Protein AF-A0A9P4L6E8-F1 (afdb_monomer_lite)

pLDDT: mean 71.22, std 15.73, range [34.97, 95.75]

Organism: NCBI:txid1168544

InterPro domains:
  IPR032345 4-hydroxylaminobenzoate lyase [PF16155] (69-139)

Foldseek 3Di:
DDDPDPPPDPPPDDPCVVQVLLVLLVVLVVVVCVVPVPPAFADVVQVVCCVPPWPPHPSLVSNVPSCPDPSCPPPDQPWDWDADPAKDWDAKKAQQRWKWKRDPPPTIHIGHHGAIDTPIDDDDTGTIGIDRVVPDIGRPDDPPDDGDDGD

Radius of gyration: 17.9 Å; chains: 1; bounding box: 41×48×46 Å

Structure (mmCIF, N/CA/C/O backbone):
data_AF-A0A9P4L6E8-F1
#
_entry.id   AF-A0A9P4L6E8-F1
#
loop_
_atom_site.group_PDB
_atom_site.id
_atom_site.type_symbol
_atom_site.label_atom_id
_atom_site.label_alt_id
_atom_site.label_comp_id
_atom_site.label_asym_id
_atom_site.label_entity_id
_atom_site.label_seq_id
_atom_site.pdbx_PDB_ins_code
_atom_site.Cartn_x
_atom_site.Cartn_y
_atom_site.Cartn_z
_atom_site.occupancy
_atom_site.B_iso_or_equiv
_atom_site.auth_seq_id
_atom_site.auth_comp_id
_atom_site.auth_asym_id
_atom_site.auth_atom_id
_atom_site.pdbx_PDB_model_num
ATOM 1 N N . MET A 1 1 ? 25.674 33.863 14.411 1.00 40.44 1 MET A N 1
ATOM 2 C CA . MET A 1 1 ? 24.898 32.723 14.941 1.00 40.44 1 MET A CA 1
ATOM 3 C C . MET A 1 1 ? 23.491 33.220 15.201 1.00 40.44 1 MET A C 1
ATOM 5 O O . MET A 1 1 ? 23.319 34.032 16.099 1.00 40.44 1 MET A O 1
ATOM 9 N N . GLN A 1 2 ? 22.526 32.846 14.364 1.00 40.34 2 GLN A N 1
ATOM 10 C CA . GLN A 1 2 ? 21.115 33.078 14.671 1.00 40.34 2 GLN A CA 1
ATOM 11 C C . GLN A 1 2 ? 20.683 31.957 15.623 1.00 40.34 2 GLN A C 1
ATOM 13 O O . GLN A 1 2 ? 20.955 30.792 15.345 1.00 40.34 2 GLN A O 1
ATOM 18 N N . GLN A 1 3 ? 20.129 32.316 16.782 1.00 42.81 3 GLN A N 1
ATOM 19 C CA . GLN A 1 3 ? 19.537 31.358 17.712 1.00 42.81 3 GLN A CA 1
ATOM 20 C C . GLN A 1 3 ? 18.224 30.866 17.106 1.00 42.81 3 GLN A C 1
ATOM 22 O O . GLN A 1 3 ? 17.315 31.663 16.879 1.00 42.81 3 GLN A O 1
ATOM 27 N N . GLU A 1 4 ? 18.136 29.566 16.840 1.00 47.44 4 GLU A N 1
ATOM 28 C CA . GLU A 1 4 ? 16.867 28.911 16.548 1.00 47.44 4 GLU A CA 1
ATOM 29 C C . GLU A 1 4 ? 15.987 28.995 17.798 1.00 47.44 4 GLU A C 1
ATOM 31 O O . GLU A 1 4 ? 16.307 28.456 18.858 1.00 47.44 4 GLU A O 1
ATOM 36 N N . THR A 1 5 ? 14.882 29.722 17.688 1.00 46.41 5 THR A N 1
ATOM 37 C CA . THR A 1 5 ? 13.811 29.696 18.679 1.00 46.41 5 THR A CA 1
ATOM 38 C C . THR A 1 5 ? 13.166 28.313 18.646 1.00 46.41 5 THR A C 1
ATOM 40 O O . THR A 1 5 ? 12.609 27.921 17.619 1.00 46.41 5 THR A O 1
ATOM 43 N N . SER A 1 6 ? 13.230 27.575 19.756 1.00 52.81 6 SER A N 1
ATOM 44 C CA . SER A 1 6 ? 12.499 26.322 19.928 1.00 52.81 6 SER A CA 1
ATOM 45 C C . SER A 1 6 ? 11.000 26.598 19.797 1.00 52.81 6 SER A C 1
ATOM 47 O O . SER A 1 6 ? 10.375 27.230 20.649 1.00 52.81 6 SER A O 1
ATOM 49 N N . ASN A 1 7 ? 10.417 26.158 18.685 1.00 52.62 7 ASN A N 1
ATOM 50 C CA . ASN A 1 7 ? 8.984 26.255 18.450 1.00 52.62 7 ASN A CA 1
ATOM 51 C C . ASN A 1 7 ? 8.296 25.250 19.386 1.00 52.62 7 ASN A C 1
ATOM 53 O O . ASN A 1 7 ? 8.174 24.070 19.071 1.00 52.62 7 ASN A O 1
ATOM 57 N N . ASN A 1 8 ? 7.909 25.706 20.577 1.00 59.56 8 ASN A N 1
ATOM 58 C CA . ASN A 1 8 ? 7.274 24.892 21.611 1.00 59.56 8 ASN A CA 1
ATOM 59 C C . ASN A 1 8 ? 5.770 24.745 21.318 1.00 59.56 8 ASN A C 1
ATOM 61 O O . ASN A 1 8 ? 4.919 25.134 22.119 1.00 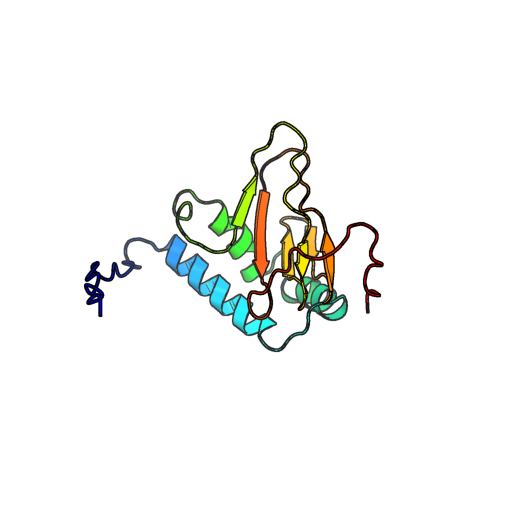59.56 8 ASN A O 1
ATOM 65 N N . ALA A 1 9 ? 5.439 24.263 20.116 1.00 55.62 9 ALA A N 1
ATOM 66 C CA . ALA A 1 9 ? 4.069 23.900 19.790 1.00 55.62 9 ALA A CA 1
ATOM 67 C C . ALA A 1 9 ? 3.648 22.753 20.725 1.00 55.62 9 ALA A C 1
ATOM 69 O O . ALA A 1 9 ? 4.424 21.810 20.901 1.00 55.62 9 ALA A O 1
ATOM 70 N N . PRO A 1 10 ? 2.463 22.820 21.355 1.00 51.78 10 PRO A N 1
ATOM 71 C CA . PRO A 1 10 ? 2.001 21.733 22.201 1.00 51.78 10 PRO A CA 1
ATOM 72 C C . PRO A 1 10 ? 1.938 20.451 21.369 1.00 51.78 10 PRO A C 1
ATOM 74 O O . PRO A 1 10 ? 1.392 20.445 20.265 1.00 51.78 10 PRO A O 1
ATOM 77 N N . VAL A 1 11 ? 2.508 19.368 21.900 1.00 52.03 11 VAL A N 1
ATOM 78 C CA . VAL A 1 11 ? 2.299 18.026 21.354 1.00 52.03 11 VAL A CA 1
ATOM 79 C C . VAL A 1 11 ? 0.815 17.728 21.531 1.00 52.03 11 VAL A C 1
ATOM 81 O O . VAL A 1 11 ? 0.348 17.495 22.643 1.00 52.03 11 VAL A O 1
ATOM 84 N N . VAL A 1 12 ? 0.055 17.831 20.443 1.00 57.53 12 VAL A N 1
ATOM 85 C CA . VAL A 1 12 ? -1.356 17.456 20.434 1.00 57.53 12 VAL A CA 1
ATOM 86 C C . VAL A 1 12 ? -1.400 15.936 20.359 1.00 57.53 12 VAL A C 1
ATOM 88 O O . VAL A 1 12 ? -1.193 15.348 19.299 1.00 57.53 12 VAL A O 1
ATOM 91 N N . GLU A 1 13 ? -1.604 15.300 21.506 1.00 56.00 13 GLU A N 1
ATOM 92 C CA . GLU A 1 13 ? -1.840 13.864 21.585 1.00 56.00 13 GLU A CA 1
ATOM 93 C C . GLU A 1 13 ? -3.275 13.570 21.118 1.00 56.00 13 GLU A C 1
ATOM 95 O O . GLU A 1 13 ? -4.215 14.285 21.470 1.00 56.00 13 GLU A O 1
ATOM 100 N N . VAL A 1 14 ? -3.453 12.555 20.270 1.00 58.19 14 VAL A N 1
ATOM 101 C CA . VAL A 1 14 ? -4.780 12.178 19.763 1.00 58.19 14 VAL A CA 1
ATOM 102 C C . VAL A 1 14 ? -5.527 11.420 20.860 1.00 58.19 14 VAL A C 1
ATOM 104 O O . VAL A 1 14 ? -5.092 10.346 21.271 1.00 58.19 14 VAL A O 1
ATOM 107 N N . ASP A 1 15 ? -6.673 11.939 21.309 1.00 69.56 15 ASP A N 1
ATOM 108 C CA . ASP A 1 15 ? -7.547 11.219 22.241 1.00 69.56 15 ASP A CA 1
ATOM 109 C C . ASP A 1 15 ? -8.287 10.088 21.511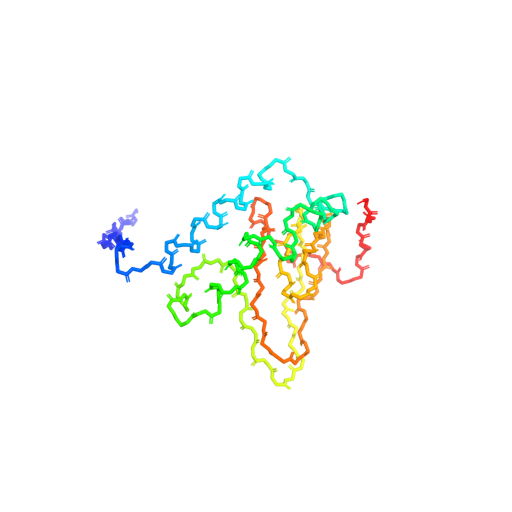 1.00 69.56 15 ASP A C 1
ATOM 111 O O . ASP A 1 15 ? -9.331 10.272 20.879 1.00 69.56 15 ASP A O 1
ATOM 115 N N . PHE A 1 16 ? -7.737 8.881 21.599 1.00 67.25 16 PHE A N 1
ATOM 116 C CA . PHE A 1 16 ? -8.306 7.709 20.945 1.00 67.25 16 PHE A CA 1
ATOM 117 C C . PHE A 1 16 ? -9.671 7.286 21.506 1.00 67.25 16 PHE A C 1
ATOM 119 O O . PHE A 1 16 ? -10.420 6.620 20.789 1.00 67.25 16 PHE A O 1
ATOM 126 N N . ALA A 1 17 ? -10.039 7.694 22.728 1.00 74.00 17 ALA A N 1
ATOM 127 C CA . ALA A 1 17 ? -11.373 7.428 23.267 1.00 74.00 17 ALA A CA 1
ATOM 128 C C . ALA A 1 17 ? -12.453 8.228 22.519 1.00 74.00 17 ALA A C 1
ATOM 130 O O . ALA A 1 17 ? -13.585 7.764 22.383 1.00 74.00 17 ALA A O 1
ATOM 131 N N . GLN A 1 18 ? -12.092 9.395 21.976 1.00 72.81 18 GLN A N 1
ATOM 132 C CA . GLN A 1 18 ? -12.979 10.239 21.171 1.00 72.81 18 GLN A CA 1
ATOM 133 C C . GLN A 1 18 ? -12.951 9.896 19.674 1.00 72.81 18 GLN A C 1
ATOM 135 O O . GLN A 1 18 ? -13.836 10.315 18.924 1.00 72.81 18 GLN A O 1
ATOM 140 N N . HIS A 1 19 ? -11.974 9.101 19.223 1.00 75.50 19 HIS A N 1
ATOM 141 C CA . HIS A 1 19 ? -11.752 8.803 17.804 1.00 75.50 19 HIS A CA 1
ATOM 142 C C . HIS A 1 19 ? -11.616 7.295 17.507 1.00 75.50 19 HIS A C 1
ATOM 144 O O . HIS A 1 19 ? -10.597 6.854 16.963 1.00 75.50 19 HIS A O 1
ATOM 150 N N . PRO A 1 20 ? -12.654 6.480 17.781 1.00 79.44 20 PRO A N 1
ATOM 151 C CA . PRO A 1 20 ? -12.592 5.024 17.621 1.00 79.44 20 PRO A CA 1
ATOM 152 C C . PRO A 1 20 ? -12.348 4.573 16.171 1.00 79.44 20 PRO A C 1
ATOM 154 O O . PRO A 1 20 ? -11.662 3.579 15.940 1.00 79.44 20 PRO A O 1
ATOM 157 N N . THR A 1 21 ? -12.848 5.315 15.176 1.00 78.56 21 THR A N 1
ATOM 158 C CA . THR A 1 21 ? -12.573 5.037 13.756 1.00 78.56 21 THR A CA 1
ATOM 159 C C . THR A 1 21 ? -11.097 5.243 13.416 1.00 78.56 21 THR A C 1
ATOM 161 O O . THR A 1 21 ? -10.510 4.413 12.724 1.00 78.56 21 THR A O 1
ATOM 164 N N . ALA A 1 22 ? -10.482 6.316 13.923 1.00 67.62 22 ALA A N 1
ATOM 165 C CA . ALA A 1 22 ? -9.067 6.601 13.698 1.00 67.62 22 ALA A CA 1
ATOM 166 C C . ALA A 1 22 ? -8.173 5.562 14.389 1.00 67.62 22 ALA A C 1
ATOM 168 O O . ALA A 1 22 ? -7.216 5.083 13.786 1.00 67.62 22 ALA A O 1
ATOM 169 N N . LEU A 1 23 ? -8.535 5.145 15.608 1.00 79.69 23 LEU A N 1
ATOM 170 C CA . LEU A 1 23 ? -7.854 4.061 16.315 1.00 79.69 23 LEU A CA 1
ATOM 171 C C . LEU A 1 23 ? -7.922 2.747 15.524 1.00 79.69 23 LEU A C 1
ATOM 173 O O . LEU A 1 23 ? -6.903 2.090 15.326 1.00 79.69 23 LEU A O 1
ATOM 177 N N . LYS A 1 24 ? -9.109 2.379 15.025 1.00 83.94 24 LYS A N 1
ATOM 178 C CA . LYS A 1 24 ? -9.273 1.162 14.222 1.00 83.94 24 LYS A CA 1
ATOM 179 C C . LYS A 1 24 ? -8.485 1.237 12.910 1.00 83.94 24 LYS A C 1
ATOM 181 O O . LYS A 1 24 ? -7.893 0.240 12.506 1.00 83.94 24 LYS A O 1
ATOM 186 N N . LEU A 1 25 ? -8.447 2.403 12.262 1.00 78.62 25 LEU A N 1
ATOM 187 C CA . LEU A 1 25 ? -7.652 2.616 11.052 1.00 78.62 25 LEU A CA 1
ATOM 188 C C . LEU A 1 25 ? -6.155 2.442 11.337 1.00 78.62 25 LEU A C 1
ATOM 190 O O . LEU A 1 25 ? -5.496 1.683 10.634 1.00 78.62 25 LEU A O 1
ATOM 194 N N . LEU A 1 26 ? -5.643 3.079 12.394 1.00 74.50 26 LEU A N 1
ATOM 195 C CA . LEU A 1 26 ? -4.251 2.944 12.824 1.00 74.50 26 LEU A CA 1
ATOM 196 C C . LEU A 1 26 ? -3.891 1.482 13.102 1.00 74.50 26 LEU A C 1
ATOM 198 O O . LEU A 1 26 ? -2.880 1.000 12.593 1.00 74.50 26 LEU A O 1
ATOM 202 N N . GLN A 1 27 ? -4.742 0.765 13.840 1.00 83.75 27 GLN A N 1
ATOM 203 C CA . GLN A 1 27 ? -4.532 -0.652 14.128 1.00 83.75 27 GLN A CA 1
ATOM 204 C C . GLN A 1 27 ? -4.450 -1.474 12.838 1.00 83.75 27 GLN A C 1
ATOM 206 O O . GLN A 1 27 ? -3.566 -2.307 12.693 1.00 83.75 27 GLN A O 1
ATOM 211 N N . ARG A 1 28 ? -5.312 -1.205 11.852 1.00 86.88 28 ARG A N 1
ATOM 212 C CA . ARG A 1 28 ? -5.271 -1.917 10.568 1.00 86.88 28 ARG A CA 1
ATOM 213 C C . ARG A 1 28 ? -4.058 -1.586 9.723 1.00 86.88 28 ARG A C 1
ATOM 215 O O . ARG A 1 28 ? -3.551 -2.470 9.039 1.00 86.88 28 ARG A O 1
ATOM 222 N N . CYS A 1 29 ? -3.565 -0.356 9.792 1.00 78.69 29 CYS A N 1
ATOM 223 C CA . CYS A 1 29 ? -2.282 -0.011 9.196 1.00 78.69 29 CYS A CA 1
ATOM 224 C C . CYS A 1 29 ? -1.139 -0.778 9.861 1.00 78.69 29 CYS A C 1
ATOM 226 O O . CYS A 1 29 ? -0.294 -1.305 9.150 1.00 78.69 29 CYS A O 1
ATOM 228 N N . GLN A 1 30 ? -1.126 -0.885 11.192 1.00 80.31 30 GLN A N 1
ATOM 229 C CA . GLN A 1 30 ? -0.118 -1.661 11.921 1.00 80.31 30 GLN A CA 1
ATOM 230 C C . GLN A 1 30 ? -0.186 -3.150 11.568 1.00 80.31 30 GLN A C 1
ATOM 232 O O . GLN A 1 30 ? 0.841 -3.735 11.233 1.00 80.31 30 GLN A O 1
ATOM 237 N N . ASP A 1 31 ? -1.387 -3.734 11.565 1.00 86.69 31 ASP A N 1
ATOM 238 C CA . ASP A 1 31 ? -1.606 -5.132 11.186 1.00 86.69 31 ASP A CA 1
ATOM 239 C C . ASP A 1 31 ? -1.094 -5.395 9.762 1.00 86.69 31 ASP A C 1
ATOM 241 O O . ASP A 1 31 ? -0.408 -6.383 9.516 1.00 86.69 31 ASP A O 1
ATOM 245 N N . PHE A 1 32 ? -1.394 -4.497 8.818 1.00 85.69 32 PHE A N 1
ATOM 246 C CA . PHE A 1 32 ? -0.926 -4.622 7.440 1.00 85.69 32 PHE A CA 1
ATOM 247 C C . PHE A 1 32 ? 0.592 -4.444 7.315 1.00 85.69 32 PHE A C 1
ATOM 249 O O . PHE A 1 32 ? 1.237 -5.221 6.616 1.00 85.69 32 PHE A O 1
ATOM 256 N N . LEU A 1 33 ? 1.180 -3.465 8.008 1.00 80.88 33 LEU A N 1
ATOM 257 C CA . LEU A 1 33 ? 2.629 -3.248 8.007 1.00 80.88 33 LEU A CA 1
ATOM 258 C C . LEU A 1 33 ? 3.379 -4.468 8.549 1.00 80.88 33 LEU A C 1
ATOM 260 O O . LEU A 1 33 ? 4.376 -4.859 7.956 1.00 80.88 33 LEU A O 1
ATOM 264 N N . ALA A 1 34 ? 2.861 -5.121 9.590 1.00 84.31 34 ALA A N 1
ATOM 265 C CA . ALA A 1 34 ? 3.422 -6.369 10.107 1.00 84.31 34 ALA A CA 1
ATOM 266 C C . ALA A 1 34 ? 3.349 -7.530 9.094 1.00 84.31 34 ALA A C 1
ATOM 268 O O . ALA A 1 34 ? 4.175 -8.439 9.131 1.00 84.31 34 ALA A O 1
ATOM 269 N N . VAL A 1 35 ? 2.384 -7.514 8.166 1.00 86.25 35 VAL A N 1
ATOM 270 C CA . VAL A 1 35 ? 2.318 -8.499 7.074 1.00 86.25 35 VAL A CA 1
ATOM 271 C C . VAL A 1 35 ? 3.403 -8.237 6.030 1.00 86.25 35 VAL A C 1
ATOM 273 O O . VAL A 1 35 ? 4.006 -9.186 5.532 1.00 86.25 35 VAL A O 1
ATOM 276 N N . VAL A 1 36 ? 3.639 -6.973 5.667 1.00 81.38 36 VAL A N 1
ATOM 277 C CA . VAL A 1 36 ? 4.492 -6.620 4.518 1.00 81.38 36 VAL A CA 1
ATOM 278 C C . VAL A 1 36 ? 5.919 -6.207 4.880 1.00 81.38 36 VAL A C 1
ATOM 280 O O . VAL A 1 36 ? 6.738 -6.084 3.976 1.00 81.38 36 VAL A O 1
ATOM 283 N N . GLU A 1 37 ? 6.248 -6.032 6.165 1.00 77.19 37 GLU A N 1
ATOM 284 C CA . GLU A 1 37 ? 7.544 -5.501 6.633 1.00 77.19 37 GLU A CA 1
ATOM 285 C C . GLU A 1 37 ? 8.773 -6.242 6.088 1.00 77.19 37 GLU A C 1
ATOM 287 O O . GLU A 1 37 ? 9.809 -5.622 5.857 1.00 77.19 37 GLU A O 1
ATOM 292 N N . ASN A 1 38 ? 8.650 -7.548 5.843 1.00 78.94 38 ASN A N 1
ATOM 293 C CA . ASN A 1 38 ? 9.737 -8.409 5.373 1.00 78.94 38 ASN A CA 1
ATOM 294 C C . ASN A 1 38 ? 9.506 -8.933 3.948 1.00 78.94 38 ASN A C 1
ATOM 296 O O . ASN A 1 38 ? 10.152 -9.892 3.523 1.00 78.94 38 ASN A O 1
ATOM 300 N N . LEU A 1 39 ? 8.568 -8.336 3.210 1.00 78.81 39 LEU A N 1
ATOM 301 C CA . LEU A 1 39 ? 8.218 -8.757 1.860 1.00 78.81 39 LEU A CA 1
ATOM 302 C C . LEU A 1 39 ? 8.738 -7.757 0.824 1.00 78.81 39 LEU A C 1
ATOM 304 O O . LEU A 1 39 ? 8.785 -6.552 1.049 1.00 78.81 39 LEU A O 1
ATOM 308 N N . THR A 1 40 ? 9.143 -8.271 -0.337 1.00 78.75 40 THR A N 1
ATOM 309 C CA . THR A 1 40 ? 9.643 -7.449 -1.448 1.00 78.75 40 THR A CA 1
ATOM 310 C C . THR A 1 40 ? 8.525 -7.194 -2.461 1.00 78.75 40 THR A C 1
ATOM 312 O O . THR A 1 40 ? 7.878 -8.162 -2.869 1.00 78.75 40 THR A O 1
ATOM 315 N N . PRO A 1 41 ? 8.296 -5.940 -2.898 1.00 78.25 41 PRO A N 1
ATOM 316 C CA . PRO A 1 41 ? 7.333 -5.637 -3.955 1.00 78.25 41 PRO A CA 1
ATOM 317 C C . PRO A 1 41 ? 7.576 -6.408 -5.253 1.00 78.25 41 PRO A C 1
ATOM 319 O O . PRO A 1 41 ? 8.719 -6.596 -5.672 1.00 78.25 41 PRO A O 1
ATOM 322 N N . GLY A 1 42 ? 6.489 -6.831 -5.900 1.00 76.81 42 GLY A N 1
ATOM 323 C CA . GLY A 1 42 ? 6.512 -7.586 -7.154 1.00 76.81 42 GLY A CA 1
ATOM 324 C C . GLY A 1 42 ? 5.381 -8.605 -7.284 1.00 76.81 42 GLY A C 1
ATOM 325 O O . GLY A 1 42 ? 4.496 -8.683 -6.425 1.00 76.81 42 GLY A O 1
ATOM 326 N N . LYS A 1 43 ? 5.396 -9.422 -8.351 1.00 80.50 43 LYS A N 1
ATOM 327 C CA . LYS A 1 43 ? 4.273 -10.327 -8.662 1.00 80.50 43 LYS A CA 1
ATOM 328 C C . LYS A 1 43 ? 4.049 -11.410 -7.621 1.00 80.50 43 LYS A C 1
ATOM 330 O O . LYS A 1 43 ? 2.905 -11.777 -7.359 1.00 80.50 43 LYS A O 1
ATOM 335 N N .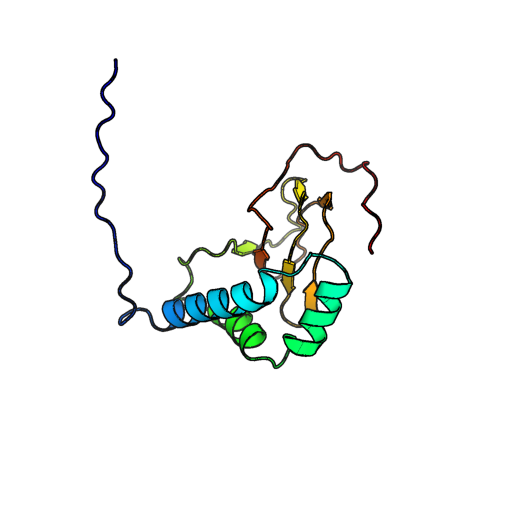 HIS A 1 44 ? 5.113 -11.866 -6.971 1.00 85.38 44 HIS A N 1
ATOM 336 C CA . HIS A 1 44 ? 4.988 -12.802 -5.860 1.00 85.38 44 HIS A CA 1
ATOM 337 C C . HIS A 1 44 ? 4.235 -12.185 -4.671 1.00 85.38 44 HIS A C 1
ATOM 339 O O . HIS A 1 44 ? 3.333 -12.819 -4.123 1.00 85.38 44 HIS A O 1
ATOM 345 N N . LEU A 1 45 ? 4.556 -10.938 -4.302 1.00 84.50 45 LEU A N 1
ATOM 346 C CA . LEU A 1 45 ? 3.857 -10.230 -3.228 1.00 84.50 45 LEU A CA 1
ATOM 347 C C . LEU A 1 45 ? 2.399 -9.952 -3.601 1.00 84.50 45 LEU A C 1
ATOM 349 O O . LEU A 1 45 ? 1.507 -10.177 -2.789 1.00 84.50 45 LEU A O 1
ATOM 353 N N . GLU A 1 46 ? 2.143 -9.523 -4.837 1.00 85.44 46 GLU A N 1
ATOM 354 C CA . GLU A 1 46 ? 0.787 -9.319 -5.358 1.00 85.44 46 GLU A CA 1
ATOM 355 C C . GLU A 1 46 ? -0.061 -10.595 -5.233 1.00 85.44 46 GLU A C 1
ATOM 357 O O . GLU A 1 46 ? -1.172 -10.554 -4.698 1.00 85.44 46 GLU A O 1
ATOM 362 N N . ALA A 1 47 ? 0.468 -11.744 -5.663 1.00 88.69 47 ALA A N 1
ATOM 363 C CA . ALA A 1 47 ? -0.220 -13.027 -5.553 1.00 88.69 47 ALA A CA 1
ATOM 364 C C . ALA A 1 47 ? -0.439 -13.443 -4.088 1.00 88.69 47 ALA A C 1
ATOM 366 O O . ALA A 1 47 ? -1.536 -13.876 -3.723 1.00 88.69 47 ALA A O 1
ATOM 367 N N . TYR A 1 48 ? 0.576 -13.274 -3.236 1.00 90.94 48 TYR A N 1
ATOM 368 C CA . TYR A 1 48 ? 0.497 -13.575 -1.807 1.00 90.94 48 TYR A CA 1
ATOM 369 C C . TYR A 1 48 ? -0.584 -12.745 -1.102 1.00 90.94 48 TYR A C 1
ATOM 371 O O . TYR A 1 48 ? -1.415 -13.304 -0.381 1.00 90.94 48 TYR A O 1
ATOM 379 N N . LEU A 1 49 ? -0.615 -11.431 -1.340 1.00 90.38 49 LEU A N 1
ATOM 380 C CA . LEU A 1 49 ? -1.595 -10.529 -0.737 1.00 90.38 49 LEU A CA 1
ATOM 381 C C . LEU A 1 49 ? -3.006 -10.821 -1.232 1.00 90.38 49 LEU A C 1
ATOM 383 O O . LEU A 1 49 ? -3.914 -10.899 -0.417 1.00 90.38 49 LEU A O 1
ATOM 387 N N . ASN A 1 50 ? -3.208 -11.042 -2.532 1.00 92.12 50 ASN A N 1
ATOM 388 C CA . ASN A 1 50 ? -4.542 -11.361 -3.045 1.00 92.12 50 ASN A CA 1
ATOM 389 C C . ASN A 1 50 ? -5.054 -12.725 -2.551 1.00 92.12 50 ASN A C 1
ATOM 391 O O . ASN A 1 50 ? -6.254 -12.878 -2.345 1.00 92.12 50 ASN A O 1
ATOM 395 N N . THR A 1 51 ? -4.162 -13.688 -2.301 1.00 95.75 51 THR A N 1
ATOM 396 C CA . THR A 1 51 ? -4.537 -15.011 -1.772 1.00 95.75 51 THR A CA 1
ATOM 397 C C . THR A 1 51 ? -4.910 -14.962 -0.290 1.00 95.75 51 THR A C 1
ATOM 399 O O . THR A 1 51 ? -5.893 -15.573 0.115 1.00 95.75 51 THR A O 1
ATOM 402 N N . ASN A 1 52 ? -4.127 -14.254 0.528 1.00 95.12 52 ASN A N 1
ATOM 403 C CA . ASN A 1 52 ? -4.227 -14.348 1.991 1.00 95.12 52 ASN A CA 1
ATOM 404 C C . ASN A 1 52 ? -4.900 -13.128 2.640 1.00 95.12 52 ASN A C 1
ATOM 406 O O . ASN A 1 52 ? -5.459 -13.232 3.727 1.00 95.12 52 ASN A O 1
ATOM 410 N N . TYR A 1 53 ? -4.857 -11.977 1.970 1.00 93.44 53 TYR A N 1
ATOM 411 C CA . TYR A 1 53 ? -5.275 -10.674 2.491 1.00 93.44 53 TYR A CA 1
ATOM 412 C C . TYR A 1 53 ? -6.096 -9.873 1.463 1.00 93.44 53 TYR A C 1
ATOM 414 O O . TYR A 1 53 ? -6.131 -8.644 1.526 1.00 93.44 53 TYR A O 1
ATOM 422 N N . GLY A 1 54 ? -6.720 -10.549 0.492 1.00 89.06 54 GLY A N 1
ATOM 423 C CA . GLY A 1 54 ? -7.536 -9.944 -0.564 1.00 89.06 54 GLY A CA 1
ATOM 424 C C . GLY A 1 54 ? -8.975 -9.620 -0.128 1.00 89.06 54 GLY A C 1
ATOM 425 O O . GLY A 1 54 ? -9.272 -9.610 1.071 1.00 89.06 54 GLY A O 1
ATOM 426 N N . PRO A 1 55 ? -9.887 -9.365 -1.088 1.00 91.75 55 PRO A N 1
ATOM 427 C CA . PRO A 1 55 ? -11.308 -9.140 -0.816 1.00 91.75 55 PRO A CA 1
ATOM 428 C C . PRO A 1 55 ? -11.920 -10.194 0.115 1.00 91.75 55 PRO A C 1
ATOM 430 O O . PRO A 1 55 ? -11.683 -11.390 -0.041 1.00 91.75 55 PRO A O 1
ATOM 433 N N . GLY A 1 56 ? -12.705 -9.743 1.093 1.00 88.81 56 GLY A N 1
ATOM 434 C CA . GLY A 1 56 ? -13.263 -10.578 2.159 1.00 88.81 56 GLY A CA 1
ATOM 435 C C . GLY A 1 56 ? -12.364 -10.744 3.391 1.00 88.81 56 GLY A C 1
ATOM 436 O O . GLY A 1 56 ? -12.864 -11.134 4.446 1.00 88.81 56 GLY A O 1
ATOM 437 N N . HIS A 1 57 ? -11.070 -10.409 3.318 1.00 94.19 57 HIS A N 1
ATOM 438 C CA . HIS A 1 57 ? -10.203 -10.398 4.496 1.00 94.19 57 HIS A CA 1
ATOM 439 C C . HIS A 1 57 ? -10.423 -9.121 5.337 1.00 94.19 57 HIS A C 1
ATOM 441 O O . HIS A 1 57 ? -10.453 -8.023 4.772 1.00 94.19 57 HIS A O 1
ATOM 447 N N . PRO A 1 58 ? -10.483 -9.196 6.685 1.00 93.62 58 PRO A N 1
ATOM 448 C CA . PRO A 1 58 ? -10.754 -8.033 7.538 1.00 93.62 58 PRO A CA 1
ATOM 449 C C . PRO A 1 58 ? -9.820 -6.837 7.327 1.00 93.62 58 PRO A C 1
ATOM 451 O O . PRO A 1 58 ? -10.277 -5.702 7.362 1.00 93.62 58 PRO A O 1
ATOM 454 N N . ILE A 1 59 ? -8.526 -7.071 7.076 1.00 89.00 59 ILE A N 1
ATOM 455 C CA . ILE A 1 59 ? -7.567 -5.989 6.779 1.00 89.00 59 ILE A CA 1
ATOM 456 C C . ILE A 1 59 ? -7.955 -5.237 5.499 1.00 89.00 59 ILE A C 1
ATOM 458 O O . ILE A 1 59 ? -7.964 -4.009 5.500 1.00 89.00 59 ILE A O 1
ATOM 462 N N . TYR A 1 60 ? -8.315 -5.951 4.430 1.00 86.31 60 TYR A N 1
ATOM 463 C CA . TYR A 1 60 ? -8.700 -5.341 3.157 1.00 86.31 60 TYR A CA 1
ATOM 464 C C . TYR A 1 60 ? -10.006 -4.549 3.287 1.00 86.31 60 TYR A C 1
ATOM 466 O O . TYR A 1 60 ? -10.075 -3.379 2.904 1.00 86.31 60 TYR A O 1
ATOM 474 N N . GLU A 1 61 ? -11.022 -5.163 3.896 1.00 88.31 61 GLU A N 1
ATOM 475 C CA . GLU A 1 61 ? -12.337 -4.544 4.078 1.00 88.31 61 GLU A CA 1
ATOM 476 C C . GLU A 1 61 ? -12.280 -3.326 5.010 1.00 88.31 61 GLU A C 1
ATOM 478 O O . GLU A 1 61 ? -12.862 -2.276 4.715 1.00 88.31 61 GLU A O 1
ATOM 483 N N . ASP A 1 62 ? -11.554 -3.427 6.128 1.00 89.25 62 ASP A N 1
ATOM 484 C CA . ASP A 1 62 ? -11.435 -2.332 7.088 1.00 89.25 62 ASP A CA 1
ATOM 485 C C . ASP A 1 62 ? -10.607 -1.173 6.509 1.00 89.25 62 ASP A C 1
ATOM 487 O O . ASP A 1 62 ? -11.052 -0.031 6.591 1.00 89.25 62 ASP A O 1
ATOM 491 N N . LEU A 1 63 ? -9.455 -1.420 5.869 1.00 82.62 63 LEU A N 1
ATOM 492 C CA . LEU A 1 63 ? -8.669 -0.343 5.243 1.00 82.62 63 LEU A CA 1
ATOM 493 C C . LEU A 1 63 ? -9.465 0.373 4.142 1.00 82.62 63 LEU A C 1
ATOM 495 O O . LEU A 1 63 ? -9.465 1.605 4.071 1.00 82.62 63 LEU A O 1
ATOM 499 N N . GLY A 1 64 ? -10.190 -0.381 3.313 1.00 79.00 64 GLY A N 1
ATOM 500 C CA . GLY A 1 64 ? -11.049 0.195 2.286 1.00 79.00 64 GLY A CA 1
ATOM 501 C C . GLY A 1 64 ? -12.188 1.027 2.881 1.00 79.00 64 GLY A C 1
ATOM 502 O O . GLY A 1 64 ? -12.417 2.159 2.466 1.00 79.00 64 GLY A O 1
ATOM 503 N N . SER A 1 65 ? -12.925 0.486 3.850 1.00 83.25 65 SER A N 1
ATOM 504 C CA . SER A 1 65 ? -14.115 1.150 4.395 1.00 83.25 65 SER A CA 1
ATOM 505 C C . SER A 1 65 ? -13.795 2.326 5.318 1.00 83.25 65 SER A C 1
ATOM 507 O O . SER A 1 65 ? -14.453 3.364 5.217 1.00 83.25 65 SER A O 1
ATOM 509 N N . LEU A 1 66 ? -12.797 2.194 6.196 1.00 80.12 66 LEU A N 1
ATOM 510 C CA . LEU A 1 66 ? -12.469 3.203 7.204 1.00 80.12 66 LEU A CA 1
ATOM 511 C C . LEU A 1 66 ? -11.940 4.482 6.565 1.00 80.12 66 LEU A C 1
ATOM 513 O O . LEU A 1 66 ? -12.312 5.559 7.004 1.00 80.12 66 LEU A O 1
ATOM 517 N N . THR A 1 67 ? -11.159 4.384 5.490 1.00 69.75 67 THR A N 1
ATOM 518 C CA . THR A 1 67 ? -10.561 5.548 4.813 1.00 69.75 67 THR A CA 1
ATOM 519 C C . THR A 1 67 ? -11.567 6.431 4.067 1.00 69.75 67 THR A C 1
ATOM 521 O O . THR A 1 67 ? -11.240 7.552 3.683 1.00 69.75 67 THR A O 1
ATOM 524 N N . ARG A 1 68 ? -12.812 5.971 3.897 1.00 70.25 68 ARG A N 1
ATOM 525 C CA . ARG A 1 68 ? -13.902 6.737 3.269 1.00 70.25 68 ARG A CA 1
ATOM 526 C C . ARG A 1 68 ? -14.848 7.411 4.264 1.00 70.25 68 ARG A C 1
ATOM 528 O O . ARG A 1 68 ? -15.825 8.028 3.838 1.00 70.25 68 ARG A O 1
ATOM 535 N N . GLN A 1 69 ? -14.608 7.287 5.568 1.00 70.00 69 GLN A N 1
ATOM 536 C CA . GLN A 1 69 ? -15.495 7.857 6.581 1.00 70.00 69 GLN A CA 1
ATOM 537 C C . GLN A 1 69 ? -15.201 9.341 6.821 1.00 70.00 69 GLN A C 1
ATOM 539 O O . GLN A 1 69 ? -14.076 9.813 6.686 1.00 70.00 69 GLN A O 1
ATOM 544 N N . GLU A 1 70 ? -16.223 10.097 7.226 1.00 69.81 70 GLU A N 1
ATOM 545 C CA . GLU A 1 70 ? -16.056 11.509 7.587 1.00 69.81 70 GLU A CA 1
ATOM 546 C C . GLU A 1 70 ? -15.055 11.692 8.739 1.00 69.81 70 GLU A C 1
ATOM 548 O O . GLU A 1 70 ? -14.214 12.588 8.693 1.00 69.81 70 GLU A O 1
ATOM 553 N N . ALA A 1 71 ? -15.077 10.776 9.711 1.00 64.25 71 ALA A N 1
ATOM 554 C CA . ALA A 1 71 ? -14.205 10.777 10.883 1.00 64.25 71 ALA A CA 1
ATOM 555 C C . ALA A 1 71 ? -12.706 10.595 10.568 1.00 64.25 71 ALA A C 1
ATOM 557 O O . ALA A 1 71 ? -11.871 10.853 11.431 1.00 64.25 71 ALA A O 1
ATOM 558 N N . THR A 1 72 ? -12.343 10.161 9.358 1.00 54.16 72 THR A N 1
ATOM 559 C CA . THR A 1 72 ? -10.945 9.945 8.941 1.00 54.16 72 THR A CA 1
ATOM 560 C C . THR A 1 72 ? -10.454 10.978 7.930 1.00 54.16 72 THR A C 1
ATOM 562 O O . THR A 1 72 ? -9.338 10.848 7.436 1.00 54.16 72 THR A O 1
ATOM 565 N N . ARG A 1 73 ? -11.236 12.031 7.639 1.00 51.66 73 ARG A N 1
ATOM 566 C CA . ARG A 1 73 ? -10.899 13.080 6.650 1.00 51.66 73 ARG A CA 1
ATOM 567 C C . ARG A 1 73 ? -9.604 13.860 6.939 1.00 51.66 73 ARG A C 1
ATOM 569 O O . ARG A 1 73 ? -9.134 14.560 6.049 1.00 51.66 73 ARG A O 1
ATOM 576 N N . PHE A 1 74 ? -9.031 13.736 8.140 1.00 38.00 74 PHE A N 1
ATOM 577 C CA . PHE A 1 74 ? -7.806 14.429 8.570 1.00 38.00 74 PHE A CA 1
ATOM 578 C C . PHE A 1 74 ? -6.703 13.488 9.090 1.00 38.00 74 PHE A C 1
ATOM 580 O O . PHE A 1 74 ? -5.719 13.955 9.660 1.00 38.00 74 PHE A O 1
ATOM 587 N N . PHE A 1 75 ? -6.848 12.169 8.914 1.00 35.97 75 PHE A N 1
ATOM 588 C CA . PHE A 1 75 ? -5.793 11.204 9.244 1.00 35.97 75 PHE A CA 1
ATOM 589 C C . PHE A 1 75 ? -4.887 11.001 8.021 1.00 35.97 75 PHE A C 1
ATOM 591 O O . PHE A 1 75 ? -5.388 10.821 6.913 1.00 35.97 75 PHE A O 1
ATOM 598 N N . SER A 1 76 ? -3.563 11.027 8.203 1.00 36.22 76 SER A N 1
ATOM 599 C CA . SER A 1 76 ? -2.609 10.883 7.095 1.00 36.22 76 SER A CA 1
ATOM 600 C C . SER A 1 76 ? -2.051 9.465 7.024 1.00 36.22 76 SER A C 1
ATOM 602 O O . SER A 1 76 ? -1.104 9.099 7.715 1.00 36.22 76 SER A O 1
ATOM 604 N N . ILE A 1 77 ? -2.658 8.681 6.143 1.00 49.22 77 ILE A N 1
ATOM 605 C CA . ILE A 1 77 ? -1.942 7.775 5.244 1.00 49.22 77 ILE A CA 1
ATOM 606 C C . ILE A 1 77 ? -1.848 8.561 3.932 1.00 49.22 77 ILE A C 1
ATOM 608 O O . ILE A 1 77 ? -2.763 9.343 3.665 1.00 49.22 77 ILE A O 1
ATOM 612 N N . THR A 1 78 ? -0.798 8.419 3.114 1.00 43.19 78 THR A N 1
ATOM 613 C CA . THR A 1 78 ? -0.776 9.094 1.804 1.00 43.19 78 THR A CA 1
ATOM 614 C C . THR A 1 78 ? -1.895 8.521 0.942 1.00 43.19 78 THR A C 1
ATOM 616 O O . THR A 1 78 ? -1.748 7.488 0.301 1.00 43.19 78 THR A O 1
ATOM 619 N N . ALA A 1 79 ? -3.030 9.205 1.020 1.00 40.69 79 ALA A N 1
ATOM 620 C CA . ALA A 1 79 ? -4.293 8.931 0.389 1.00 40.69 79 ALA A CA 1
ATOM 621 C C . ALA A 1 79 ? -4.551 10.085 -0.566 1.00 40.69 79 ALA A C 1
ATOM 623 O O . ALA A 1 79 ? -4.909 11.186 -0.149 1.00 40.69 79 ALA A O 1
ATOM 624 N N . VAL A 1 80 ? -4.319 9.865 -1.856 1.00 44.09 80 VAL A N 1
ATOM 625 C CA . VAL A 1 80 ? -4.646 10.882 -2.857 1.00 44.09 80 VAL A CA 1
ATOM 626 C C . VAL A 1 80 ? -6.151 10.783 -3.113 1.00 44.09 80 VAL A C 1
ATOM 628 O O . VAL A 1 80 ? -6.603 9.844 -3.766 1.00 44.09 80 VAL A O 1
ATOM 631 N N . TYR A 1 81 ? -6.930 11.720 -2.558 1.00 34.97 81 TYR A N 1
ATOM 632 C CA . TYR A 1 81 ? -8.331 11.910 -2.938 1.00 34.97 81 TYR A CA 1
ATOM 633 C C . TYR A 1 81 ? -8.378 12.728 -4.226 1.00 34.97 81 TYR A C 1
ATOM 635 O O . TYR A 1 81 ? -8.141 13.937 -4.215 1.00 34.97 81 TYR A O 1
ATOM 643 N N . VAL A 1 82 ? -8.666 12.055 -5.337 1.00 47.66 82 VAL A N 1
ATOM 644 C CA . VAL A 1 82 ? -8.908 12.704 -6.629 1.00 47.66 82 VAL A CA 1
ATOM 645 C C . VAL A 1 82 ? -10.410 12.692 -6.887 1.00 47.66 82 VAL A C 1
ATOM 647 O O . VAL A 1 82 ? -11.022 11.628 -6.964 1.00 47.66 82 VAL A O 1
ATOM 650 N N . ASP A 1 83 ? -10.996 13.884 -6.998 1.00 42.66 83 ASP A N 1
ATOM 651 C CA . ASP A 1 83 ? -12.369 14.118 -7.461 1.00 42.66 83 ASP A CA 1
ATOM 652 C C . ASP A 1 83 ? -12.283 15.021 -8.689 1.00 42.66 83 ASP A C 1
ATOM 654 O O . ASP A 1 83 ? -12.505 16.233 -8.627 1.00 42.66 83 ASP A O 1
ATOM 658 N N . SER A 1 84 ? -11.812 14.443 -9.796 1.00 46.84 84 SER 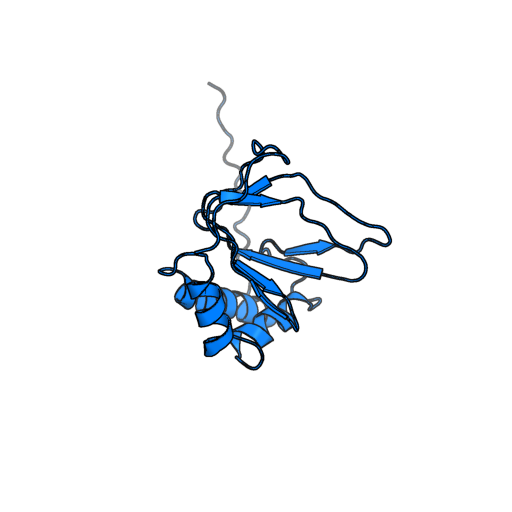A N 1
ATOM 659 C CA . SER A 1 84 ? -11.670 15.159 -11.059 1.00 46.84 84 SER A CA 1
ATOM 660 C C . SER A 1 84 ? -12.827 14.810 -11.994 1.00 46.84 84 SER A C 1
ATOM 662 O O . SER A 1 84 ? -13.217 13.651 -12.156 1.00 46.84 84 SER A O 1
ATOM 664 N N . ARG A 1 85 ? -13.408 15.843 -12.614 1.00 45.97 85 ARG A N 1
ATOM 665 C CA . ARG A 1 85 ? -14.443 15.690 -13.652 1.00 45.97 85 ARG A CA 1
ATOM 666 C C . ARG A 1 85 ? -13.856 15.446 -15.046 1.00 45.97 85 ARG A C 1
ATOM 668 O O . ARG A 1 85 ? -14.569 14.977 -15.924 1.00 45.97 85 ARG A O 1
ATOM 675 N N . GLU A 1 86 ? -12.567 15.726 -15.209 1.00 64.31 86 GLU A N 1
ATOM 676 C CA . GLU A 1 86 ? -11.752 15.501 -16.407 1.00 64.31 86 GLU A CA 1
ATOM 677 C C . GLU A 1 86 ? -10.517 14.666 -16.033 1.00 64.31 86 GLU A C 1
ATOM 679 O O . GLU A 1 86 ? -10.232 14.483 -14.849 1.00 64.31 86 GLU A O 1
ATOM 684 N N . GLU A 1 87 ? -9.791 14.129 -17.013 1.00 64.75 87 GLU A N 1
ATOM 685 C CA . GLU A 1 87 ? -8.584 13.330 -16.770 1.00 64.75 87 GLU A CA 1
ATOM 686 C C . GLU A 1 87 ? -7.523 14.145 -16.010 1.00 64.75 87 GLU A C 1
ATOM 688 O O . GLU A 1 87 ? -7.119 15.223 -16.444 1.00 64.75 87 GLU A O 1
ATOM 693 N N . PHE A 1 88 ? -7.077 13.629 -14.861 1.00 61.94 88 PHE A N 1
ATOM 694 C CA . PHE A 1 88 ? -6.015 14.237 -14.059 1.00 61.94 88 PHE A CA 1
ATOM 695 C C . PHE A 1 88 ? -4.764 13.362 -14.119 1.00 61.94 88 PHE A C 1
ATOM 697 O O . PHE A 1 88 ? -4.836 12.154 -13.884 1.00 61.94 88 PHE A O 1
ATOM 704 N N . SER A 1 89 ? -3.621 13.989 -14.403 1.00 73.25 89 SER A N 1
ATOM 705 C CA . SER A 1 89 ? -2.300 13.362 -14.397 1.00 73.25 89 SER A CA 1
ATOM 706 C C . SER A 1 89 ? -1.382 14.148 -13.467 1.00 73.25 89 SER A C 1
ATOM 708 O O . SER A 1 89 ? -1.138 15.333 -13.696 1.00 73.25 89 SER A O 1
ATOM 710 N N . GLY A 1 90 ? -0.861 13.500 -12.425 1.00 72.19 90 GLY A N 1
ATOM 711 C CA . GLY A 1 90 ? 0.169 14.099 -11.570 1.00 72.19 90 GLY A CA 1
ATOM 712 C C . GLY A 1 90 ? 1.552 14.109 -12.234 1.00 72.19 90 GLY A C 1
ATOM 713 O O . GLY A 1 90 ? 1.695 13.814 -13.421 1.00 72.19 90 GLY A O 1
ATOM 714 N N . GLN A 1 91 ? 2.592 14.446 -11.466 1.00 78.94 91 GLN A N 1
ATOM 715 C CA . GLN A 1 91 ? 3.971 14.453 -11.966 1.00 78.94 91 GLN A CA 1
ATOM 716 C C . GLN A 1 91 ? 4.479 13.029 -12.222 1.00 78.94 91 GLN A C 1
ATOM 718 O O . GLN A 1 91 ? 4.232 12.124 -11.421 1.00 78.94 91 GLN A O 1
ATOM 723 N N . HIS A 1 92 ? 5.222 12.851 -13.317 1.00 83.69 92 HIS A N 1
ATOM 724 C CA . HIS A 1 92 ? 5.936 11.607 -13.592 1.00 83.69 92 HIS A CA 1
ATOM 725 C C . HIS A 1 92 ? 6.934 11.325 -12.471 1.00 83.69 92 HIS A C 1
ATOM 727 O O . HIS A 1 92 ? 7.699 12.210 -12.077 1.00 83.69 92 HIS A O 1
ATOM 733 N N . HIS A 1 93 ? 6.924 10.104 -11.955 1.00 86.00 93 HIS A N 1
ATOM 734 C CA . HIS A 1 93 ? 7.846 9.703 -10.907 1.00 86.00 93 HIS A CA 1
ATOM 735 C C . HIS A 1 93 ? 8.125 8.206 -10.962 1.00 86.00 93 HIS A C 1
ATOM 737 O O . HIS A 1 93 ? 7.353 7.421 -11.508 1.00 86.00 93 HIS A O 1
ATOM 743 N N . SER A 1 94 ? 9.252 7.829 -10.373 1.00 84.25 94 SER A N 1
ATOM 744 C CA . SER A 1 94 ? 9.664 6.446 -10.166 1.00 84.25 94 SER A CA 1
ATOM 745 C C . SER A 1 94 ? 9.554 6.054 -8.700 1.00 84.25 94 SER A C 1
ATOM 747 O O . SER A 1 94 ? 9.676 6.900 -7.806 1.00 84.25 94 SER A O 1
ATOM 749 N N . HIS A 1 95 ? 9.377 4.752 -8.490 1.00 78.12 95 HIS A N 1
ATOM 750 C CA . HIS A 1 95 ? 9.333 4.076 -7.198 1.00 78.12 95 HIS A CA 1
ATOM 751 C C . HIS A 1 95 ? 10.609 3.246 -7.035 1.00 78.12 95 HIS A C 1
ATOM 753 O O . HIS A 1 95 ? 10.628 2.077 -7.427 1.00 78.12 95 HIS A O 1
ATOM 759 N N . PRO A 1 96 ? 11.711 3.800 -6.486 1.00 71.38 96 PRO A N 1
ATOM 760 C CA . PRO A 1 96 ? 13.013 3.128 -6.479 1.00 71.38 96 PRO A CA 1
ATOM 761 C C . PRO A 1 96 ? 13.010 1.783 -5.751 1.00 71.38 96 PRO A C 1
ATOM 763 O O . PRO A 1 96 ? 13.850 0.935 -6.033 1.00 71.38 96 PRO A O 1
ATOM 766 N N . TYR A 1 97 ? 12.062 1.589 -4.834 1.00 64.12 97 TYR A N 1
ATOM 767 C CA . TYR A 1 97 ? 11.907 0.361 -4.060 1.00 64.12 97 TYR A CA 1
ATOM 768 C C . TYR A 1 97 ? 10.571 -0.350 -4.300 1.00 64.12 97 TYR A C 1
ATOM 770 O O . TYR A 1 97 ? 10.265 -1.306 -3.599 1.00 64.12 97 TYR A O 1
ATOM 778 N N . GLY A 1 98 ? 9.807 0.077 -5.304 1.00 72.38 98 GLY A N 1
ATOM 779 C CA . GLY A 1 98 ? 8.503 -0.485 -5.640 1.00 72.38 98 GLY A CA 1
ATOM 780 C C . GLY A 1 98 ? 7.372 0.193 -4.878 1.00 72.38 98 GLY A C 1
ATOM 781 O O . GLY A 1 98 ? 7.585 1.146 -4.128 1.00 72.38 98 GLY A O 1
ATOM 782 N N . GLU A 1 99 ? 6.162 -0.293 -5.106 1.00 78.56 99 GLU A N 1
ATOM 783 C CA . GLU A 1 99 ? 4.930 0.294 -4.586 1.00 78.56 99 GLU A CA 1
ATOM 784 C C . GLU A 1 99 ? 3.967 -0.833 -4.190 1.00 78.56 99 GLU A C 1
ATOM 786 O O . GLU A 1 99 ? 3.997 -1.930 -4.757 1.00 78.56 99 GLU A O 1
ATOM 791 N N . ILE A 1 100 ? 3.118 -0.590 -3.193 1.00 72.06 100 ILE A N 1
ATOM 792 C CA . ILE A 1 100 ? 1.989 -1.464 -2.862 1.00 72.06 100 ILE A CA 1
ATOM 793 C C . ILE A 1 100 ? 0.737 -0.595 -2.799 1.00 72.06 100 ILE A C 1
ATOM 795 O O . ILE A 1 100 ? 0.684 0.340 -1.997 1.00 72.06 100 ILE A O 1
ATOM 799 N N . ASN A 1 101 ? -0.265 -0.945 -3.608 1.00 74.25 101 ASN A N 1
ATOM 800 C CA . ASN A 1 101 ? -1.537 -0.234 -3.707 1.00 74.25 101 ASN A CA 1
ATOM 801 C C . ASN A 1 101 ? -2.692 -1.135 -3.289 1.00 74.25 101 ASN A C 1
ATOM 803 O O . ASN A 1 101 ? -2.786 -2.282 -3.735 1.00 74.25 101 ASN A O 1
ATOM 807 N N . CYS A 1 102 ? -3.612 -0.589 -2.498 1.00 73.94 102 CYS A N 1
ATOM 808 C CA . CYS A 1 102 ? -4.916 -1.196 -2.253 1.00 73.94 102 CYS A CA 1
ATOM 809 C C . CYS A 1 102 ? -5.950 -0.578 -3.199 1.00 73.94 102 CYS A C 1
ATOM 811 O O . CYS A 1 102 ? -6.299 0.594 -3.049 1.00 73.94 102 CYS A O 1
ATOM 813 N N . VAL A 1 103 ? -6.456 -1.356 -4.160 1.00 72.25 103 VAL A N 1
ATOM 814 C CA . VAL A 1 103 ? -7.491 -0.918 -5.103 1.00 72.25 103 VAL A CA 1
ATOM 815 C C . VAL A 1 103 ? -8.803 -1.595 -4.739 1.00 72.25 103 VAL A C 1
ATOM 817 O O . VAL A 1 103 ? -8.969 -2.808 -4.881 1.00 72.25 103 VAL A O 1
ATOM 820 N N . GLN A 1 104 ? -9.767 -0.817 -4.252 1.00 65.00 104 GLN A N 1
ATOM 821 C CA . GLN A 1 104 ? -11.037 -1.381 -3.808 1.00 65.00 104 GLN A CA 1
ATOM 822 C C . GLN A 1 104 ? -11.775 -2.089 -4.957 1.00 65.00 104 GLN A C 1
ATOM 824 O O . GLN A 1 104 ? -11.961 -1.522 -6.030 1.00 65.00 104 GLN A O 1
ATOM 829 N N . GLY A 1 105 ? -12.218 -3.324 -4.715 1.00 67.06 105 GLY A N 1
ATOM 830 C CA . GLY A 1 105 ? -12.948 -4.145 -5.684 1.00 67.06 105 GLY A CA 1
ATOM 831 C C . GLY A 1 105 ? -12.054 -4.845 -6.711 1.00 67.06 105 GLY A C 1
ATOM 832 O O . GLY A 1 105 ? -12.503 -5.808 -7.323 1.00 67.06 105 GLY A O 1
ATOM 833 N N . ALA A 1 106 ? -10.798 -4.412 -6.862 1.00 75.25 106 ALA A N 1
ATOM 834 C CA . ALA A 1 106 ? -9.818 -5.018 -7.765 1.00 75.25 106 ALA A CA 1
ATOM 835 C C . ALA A 1 106 ? -8.675 -5.753 -7.036 1.00 75.25 106 ALA A C 1
ATOM 837 O O . ALA A 1 106 ? -7.953 -6.519 -7.666 1.00 75.25 106 ALA A O 1
ATOM 838 N N . GLY A 1 107 ? -8.526 -5.556 -5.723 1.00 76.12 107 GLY A N 1
ATOM 839 C CA . GLY A 1 107 ? -7.509 -6.214 -4.897 1.00 76.12 107 GLY A CA 1
ATOM 840 C C . GLY A 1 107 ? -6.245 -5.373 -4.697 1.00 76.12 107 GLY A C 1
ATOM 841 O O . GLY A 1 107 ? -6.297 -4.143 -4.689 1.00 76.12 107 GLY A O 1
ATOM 842 N N . TRP A 1 108 ? -5.111 -6.037 -4.480 1.00 81.62 108 TRP A N 1
ATOM 843 C CA . TRP A 1 108 ? -3.807 -5.386 -4.304 1.00 81.62 108 TRP A CA 1
ATOM 844 C C . TRP A 1 108 ? -3.020 -5.364 -5.615 1.00 81.62 108 TRP A C 1
ATOM 846 O O . TRP A 1 108 ? -3.032 -6.356 -6.342 1.00 81.62 108 TRP A O 1
ATOM 856 N N . THR A 1 109 ? -2.277 -4.285 -5.874 1.00 82.25 109 THR A N 1
ATOM 857 C CA . THR A 1 109 ? -1.237 -4.250 -6.921 1.00 82.25 109 THR A CA 1
ATOM 858 C C . THR A 1 109 ? 0.114 -3.972 -6.285 1.00 82.25 109 THR A C 1
ATOM 860 O O . THR A 1 109 ? 0.184 -3.129 -5.389 1.00 82.25 109 THR A O 1
ATOM 863 N N . SER A 1 110 ? 1.183 -4.609 -6.765 1.00 83.50 110 SER A N 1
ATOM 864 C CA . SER A 1 110 ? 2.530 -4.319 -6.264 1.00 83.50 110 SER A CA 1
ATOM 865 C C . SER A 1 110 ? 3.554 -4.161 -7.391 1.00 83.50 110 SER A C 1
ATOM 867 O O . SER A 1 110 ? 4.235 -5.127 -7.747 1.00 83.50 110 SER A O 1
ATOM 869 N N . PRO A 1 111 ? 3.655 -2.957 -7.987 1.00 82.50 111 PRO A N 1
ATOM 870 C CA . PRO A 1 111 ? 4.718 -2.635 -8.931 1.00 82.50 111 PRO A CA 1
ATOM 871 C C . PRO A 1 111 ? 6.113 -2.889 -8.339 1.00 82.50 111 PRO A C 1
ATOM 873 O O . PRO A 1 111 ? 6.392 -2.561 -7.181 1.00 82.50 111 PRO A O 1
ATOM 876 N N . VAL A 1 112 ? 6.986 -3.498 -9.145 1.00 81.69 112 VAL A N 1
ATOM 877 C CA . VAL A 1 112 ? 8.360 -3.851 -8.756 1.00 81.69 112 VAL A CA 1
ATOM 878 C C . VAL A 1 112 ? 9.239 -2.604 -8.558 1.00 81.69 112 VAL A C 1
ATOM 880 O O 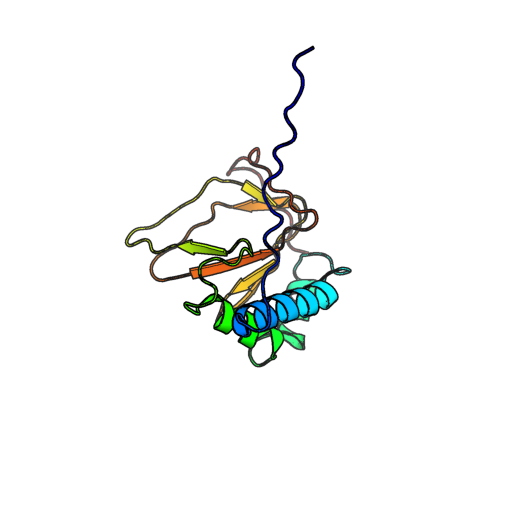. VAL A 1 112 ? 8.926 -1.530 -9.075 1.00 81.69 112 VAL A O 1
ATOM 883 N N . PRO A 1 113 ? 10.382 -2.718 -7.858 1.00 84.25 113 PRO A N 1
ATOM 884 C CA . PRO A 1 113 ? 11.367 -1.644 -7.786 1.00 84.25 113 PRO A CA 1
ATOM 885 C C . PRO A 1 113 ? 11.776 -1.083 -9.152 1.00 84.25 113 PRO A C 1
ATOM 887 O O . PRO A 1 113 ? 12.075 -1.827 -10.084 1.00 84.25 113 PRO A O 1
ATOM 890 N N . GLY A 1 114 ? 11.818 0.246 -9.248 1.00 80.38 114 GLY A N 1
ATOM 891 C CA . GLY A 1 114 ? 12.226 0.980 -10.444 1.00 80.38 114 GLY A CA 1
ATOM 892 C C . GLY A 1 114 ? 11.090 1.322 -11.407 1.00 80.38 114 GLY A C 1
ATOM 893 O O . GLY A 1 114 ? 11.327 2.082 -12.342 1.00 80.38 114 GLY A O 1
ATOM 894 N N . THR A 1 115 ? 9.864 0.827 -11.189 1.00 86.69 115 THR A N 1
ATOM 895 C CA . THR A 1 115 ? 8.724 1.216 -12.033 1.00 86.69 115 THR A CA 1
ATOM 896 C C . THR A 1 115 ? 8.472 2.714 -11.939 1.00 86.69 115 THR A C 1
ATOM 898 O O . THR A 1 115 ? 8.554 3.300 -10.853 1.00 86.69 115 THR A O 1
ATOM 901 N N . HIS A 1 116 ? 8.128 3.327 -13.066 1.00 88.06 116 HIS A N 1
ATOM 902 C CA . HIS A 1 116 ? 7.801 4.747 -13.146 1.00 88.06 116 HIS A CA 1
ATOM 903 C C . HIS A 1 116 ? 6.494 4.967 -13.886 1.00 88.06 116 HIS A C 1
ATOM 905 O O . HIS A 1 116 ? 6.162 4.242 -14.821 1.00 88.06 116 HIS A O 1
ATOM 911 N N . HIS A 1 117 ? 5.724 5.954 -13.449 1.00 84.00 117 HIS A N 1
ATOM 912 C CA . HIS A 1 117 ? 4.434 6.239 -14.052 1.00 84.00 117 HIS A CA 1
ATOM 913 C C . HIS A 1 117 ? 3.999 7.678 -13.842 1.00 84.00 117 HIS A C 1
ATOM 915 O O . HIS A 1 117 ? 4.457 8.386 -12.941 1.00 84.00 117 HIS A O 1
ATOM 921 N N . TYR A 1 118 ? 3.084 8.102 -14.708 1.00 84.38 118 TYR A N 1
ATOM 922 C CA . TYR A 1 118 ? 2.189 9.198 -14.392 1.00 84.38 118 TYR A CA 1
ATOM 923 C C . TYR A 1 118 ? 1.044 8.636 -13.542 1.00 84.38 118 TYR A C 1
ATOM 925 O O . TYR A 1 118 ? 0.374 7.705 -13.992 1.00 84.38 118 TYR A O 1
ATOM 933 N N . PRO A 1 119 ? 0.767 9.194 -12.353 1.00 75.00 119 PRO A N 1
ATOM 934 C CA . PRO A 1 119 ? -0.433 8.832 -11.618 1.00 75.00 119 PRO A CA 1
ATOM 935 C C . PRO A 1 119 ? -1.628 9.440 -12.358 1.00 75.00 119 PRO A C 1
ATOM 937 O O . PRO A 1 119 ? -1.812 10.661 -12.351 1.00 75.00 119 PRO A O 1
ATOM 940 N N . GLN A 1 120 ? -2.389 8.590 -13.049 1.00 71.44 120 GLN A N 1
ATOM 941 C CA . GLN A 1 120 ? -3.495 8.989 -13.920 1.00 71.44 120 GLN A CA 1
ATOM 942 C C . GLN A 1 120 ? -4.828 8.455 -13.409 1.00 71.44 120 GLN A C 1
ATOM 944 O O . GLN A 1 120 ? -4.951 7.287 -13.039 1.00 71.44 120 GLN A O 1
ATOM 949 N N . PHE A 1 121 ? -5.847 9.314 -13.431 1.00 65.50 121 PHE A N 1
ATOM 950 C CA . PHE A 1 121 ? -7.189 8.990 -12.955 1.00 65.50 121 PHE A CA 1
ATOM 951 C C . PHE A 1 121 ? -8.231 9.461 -13.970 1.00 65.50 121 PHE A C 1
ATOM 953 O O . PHE A 1 121 ? -8.155 10.581 -14.483 1.00 65.50 121 PHE A O 1
ATOM 960 N N . ARG A 1 122 ? -9.219 8.605 -14.256 1.00 59.47 122 ARG A N 1
ATOM 961 C CA . ARG A 1 122 ? -10.303 8.882 -15.210 1.00 59.47 122 ARG A CA 1
ATOM 962 C C . ARG A 1 122 ? -11.665 8.603 -14.577 1.00 59.47 122 ARG A C 1
ATOM 964 O O . ARG A 1 122 ? -12.138 7.473 -14.611 1.00 59.47 122 ARG A O 1
ATOM 971 N N . GLY A 1 123 ? -12.293 9.657 -14.053 1.00 42.84 123 GLY A N 1
ATOM 972 C CA . GLY A 1 123 ? -13.659 9.641 -13.524 1.00 42.84 123 GLY A CA 1
ATOM 973 C C . GLY A 1 123 ? -13.827 8.918 -12.178 1.00 42.84 123 GLY A C 1
ATOM 974 O O . GLY A 1 123 ? -13.221 7.884 -11.918 1.00 42.84 123 GLY A O 1
ATOM 975 N N . GLY A 1 124 ? -14.704 9.450 -11.322 1.00 54.12 124 GLY A N 1
ATOM 976 C CA . GLY A 1 124 ? -15.046 8.852 -10.025 1.00 54.12 124 GLY A CA 1
ATOM 977 C C . GLY A 1 124 ? -14.233 9.396 -8.845 1.00 54.12 124 GLY A C 1
ATOM 978 O O . GLY A 1 124 ? -13.573 10.424 -8.952 1.00 54.12 124 GLY A O 1
ATOM 979 N N . ARG A 1 125 ? -14.338 8.718 -7.694 1.00 46.16 125 ARG A N 1
ATOM 980 C CA . ARG A 1 125 ? -13.632 9.057 -6.448 1.00 46.16 125 ARG A CA 1
ATOM 981 C C . ARG A 1 125 ? -12.671 7.930 -6.101 1.00 46.16 125 ARG A C 1
ATOM 983 O O . ARG A 1 125 ? -13.110 6.787 -5.985 1.00 46.16 125 ARG A O 1
ATOM 990 N N . LEU A 1 126 ? -11.401 8.257 -5.890 1.00 48.62 126 LEU A N 1
ATOM 991 C CA . LEU A 1 126 ? -10.383 7.301 -5.460 1.00 48.62 126 LEU A CA 1
ATOM 992 C C . LEU A 1 126 ? -9.845 7.681 -4.082 1.00 48.62 126 LEU A C 1
ATOM 994 O O . LEU A 1 126 ? -9.598 8.850 -3.805 1.00 48.62 126 LEU A O 1
ATOM 998 N N . VAL A 1 127 ? -9.638 6.672 -3.242 1.00 51.06 127 VAL A N 1
ATOM 999 C CA . VAL A 1 127 ? -8.742 6.746 -2.089 1.00 51.06 127 VAL A CA 1
ATOM 1000 C C . VAL A 1 127 ? -7.635 5.742 -2.373 1.00 51.06 127 VAL A C 1
ATOM 1002 O O . VAL A 1 127 ? -7.908 4.545 -2.411 1.00 51.06 127 VAL A O 1
ATOM 1005 N N . SER A 1 128 ? -6.421 6.223 -2.636 1.00 52.28 128 SER A N 1
ATOM 1006 C CA . SER A 1 128 ? -5.283 5.355 -2.955 1.00 52.28 128 SER A CA 1
ATOM 1007 C C . SER A 1 128 ? -4.268 5.362 -1.833 1.00 52.28 128 SER A C 1
ATOM 1009 O O . SER A 1 128 ? -3.709 6.411 -1.546 1.00 52.28 128 SER A O 1
ATOM 1011 N N . LEU A 1 129 ? -4.044 4.207 -1.214 1.00 58.38 129 LEU A N 1
ATOM 1012 C CA . LEU A 1 129 ? -3.056 4.010 -0.157 1.00 58.38 129 LEU A CA 1
ATOM 1013 C C . LEU A 1 129 ? -1.776 3.483 -0.806 1.00 58.38 129 LEU A C 1
ATOM 1015 O O . LEU A 1 129 ? -1.776 2.346 -1.277 1.00 58.38 129 LEU A O 1
ATOM 1019 N N . PHE A 1 130 ? -0.719 4.294 -0.827 1.00 60.50 130 PHE A N 1
ATOM 1020 C CA . PHE A 1 130 ? 0.579 3.902 -1.380 1.00 60.50 130 PHE A CA 1
ATOM 1021 C C . PHE A 1 130 ? 1.565 3.638 -0.244 1.00 60.50 130 PHE A C 1
ATOM 1023 O O . PHE A 1 130 ? 1.882 4.544 0.533 1.00 60.50 130 PHE A O 1
ATOM 1030 N N . PHE A 1 131 ? 2.074 2.411 -0.153 1.00 60.66 131 PHE A N 1
ATOM 1031 C CA . PHE A 1 131 ? 3.215 2.108 0.707 1.00 60.66 131 PHE A CA 1
ATOM 1032 C C . PHE A 1 131 ? 4.485 2.135 -0.130 1.00 60.66 131 PHE A C 1
ATOM 1034 O O . PHE A 1 131 ? 4.674 1.314 -1.026 1.00 60.66 131 PHE A O 1
ATOM 1041 N N . LEU A 1 132 ? 5.351 3.093 0.185 1.00 60.47 132 LEU A N 1
ATOM 1042 C CA . LEU A 1 132 ? 6.661 3.239 -0.428 1.00 60.47 132 LEU A CA 1
ATOM 1043 C C . LEU A 1 132 ? 7.687 2.598 0.498 1.00 60.47 132 LEU A C 1
ATOM 1045 O O . LEU A 1 132 ? 7.900 3.118 1.602 1.00 60.47 132 LEU A O 1
ATOM 1049 N N . PRO A 1 133 ? 8.358 1.508 0.104 1.00 53.50 133 PRO A N 1
ATOM 1050 C CA . PRO A 1 133 ? 9.443 0.985 0.912 1.00 53.50 133 PRO A CA 1
ATOM 1051 C C . PRO A 1 133 ? 10.521 2.065 1.062 1.00 53.50 133 PRO A C 1
ATOM 1053 O O . PRO A 1 133 ? 10.904 2.736 0.102 1.00 53.50 133 PRO A O 1
ATOM 1056 N N . ALA A 1 134 ? 10.938 2.306 2.304 1.00 54.28 134 ALA A N 1
ATOM 1057 C CA . ALA A 1 134 ? 11.810 3.419 2.691 1.00 54.28 134 ALA A CA 1
ATOM 1058 C C . ALA A 1 134 ? 11.316 4.837 2.303 1.00 54.28 134 ALA A C 1
ATOM 1060 O O . ALA A 1 134 ? 12.104 5.784 2.332 1.00 54.28 134 ALA A O 1
ATOM 1061 N N . GLY A 1 135 ? 10.037 5.014 1.947 1.00 57.78 135 GLY A N 1
ATOM 1062 C CA . GLY A 1 135 ? 9.420 6.326 1.722 1.00 57.78 135 GLY A CA 1
ATOM 1063 C C . GLY A 1 135 ? 9.931 7.107 0.505 1.00 57.78 135 GLY A C 1
ATOM 1064 O O . GLY A 1 135 ? 9.704 8.314 0.436 1.00 57.78 135 GLY A O 1
ATOM 1065 N N . ARG A 1 136 ? 10.665 6.483 -0.431 1.00 59.84 136 ARG A N 1
ATOM 1066 C CA . ARG A 1 136 ? 11.332 7.219 -1.520 1.00 59.84 136 ARG A CA 1
ATOM 1067 C C . ARG A 1 136 ? 10.491 7.313 -2.787 1.00 59.84 136 ARG A C 1
ATOM 1069 O O . ARG A 1 136 ? 10.081 6.303 -3.343 1.00 59.84 136 ARG A O 1
ATOM 1076 N N . ILE A 1 137 ? 10.387 8.538 -3.294 1.00 65.00 137 ILE A N 1
ATOM 1077 C CA . ILE A 1 137 ? 9.930 8.872 -4.646 1.00 65.00 137 ILE A CA 1
ATOM 1078 C C . ILE A 1 137 ? 11.076 9.592 -5.354 1.00 65.00 137 ILE A C 1
ATOM 1080 O O . ILE A 1 137 ? 11.771 10.403 -4.738 1.00 65.00 137 ILE A O 1
ATOM 1084 N N . SER A 1 138 ? 11.273 9.314 -6.641 1.00 72.12 138 SER A N 1
ATOM 1085 C CA . SER A 1 138 ? 12.230 10.051 -7.467 1.00 72.12 138 SER A CA 1
ATOM 1086 C C . SER A 1 138 ? 11.564 10.637 -8.710 1.00 72.12 138 SER A C 1
ATOM 1088 O O . SER A 1 138 ? 10.895 9.927 -9.458 1.00 72.12 138 SER A O 1
ATOM 1090 N N . TYR A 1 139 ? 11.792 11.930 -8.942 1.00 81.31 139 TYR A N 1
ATOM 1091 C CA . TYR A 1 139 ? 11.189 12.723 -10.024 1.00 81.31 139 TYR A CA 1
ATOM 1092 C C . TYR A 1 139 ? 12.116 12.903 -11.237 1.00 81.31 139 TYR A C 1
ATOM 1094 O O . TYR A 1 139 ? 11.894 13.783 -12.061 1.00 81.31 139 TYR A O 1
ATOM 1102 N N . VAL A 1 140 ? 13.184 12.107 -11.330 1.00 81.88 140 VAL A N 1
ATOM 1103 C CA . VAL A 1 140 ? 14.195 12.223 -12.402 1.00 81.88 140 VAL A CA 1
ATOM 1104 C C . VAL A 1 140 ? 13.988 11.232 -13.549 1.00 81.88 140 VAL A C 1
ATOM 1106 O O . VAL A 1 140 ? 14.755 11.254 -14.504 1.00 81.88 140 VAL A O 1
ATOM 1109 N N . ALA A 1 141 ? 12.998 10.342 -13.440 1.00 81.62 141 ALA A N 1
ATOM 1110 C CA . ALA A 1 141 ? 12.720 9.342 -14.467 1.00 81.62 141 ALA A CA 1
ATOM 1111 C C . ALA A 1 141 ? 12.173 10.003 -15.737 1.00 81.62 141 ALA A C 1
ATOM 1113 O O . ALA A 1 141 ? 11.274 10.850 -15.649 1.00 81.62 141 ALA A O 1
ATOM 1114 N N . ASN A 1 142 ? 12.664 9.581 -16.903 1.00 85.94 142 ASN A N 1
ATOM 1115 C CA . ASN A 1 142 ? 12.131 10.017 -18.188 1.00 85.94 142 ASN A CA 1
ATOM 1116 C C . ASN A 1 142 ? 10.986 9.085 -18.616 1.00 85.94 142 ASN A C 1
ATOM 1118 O O . ASN A 1 142 ? 11.081 7.875 -18.419 1.00 85.94 142 ASN A O 1
ATOM 1122 N N . PRO A 1 143 ? 9.905 9.604 -19.222 1.00 87.56 143 PRO A N 1
ATOM 1123 C CA . PRO A 1 143 ? 8.801 8.767 -19.700 1.00 87.56 143 PRO A CA 1
ATOM 1124 C C . PRO A 1 143 ? 9.207 7.703 -20.731 1.00 87.56 143 PRO A C 1
ATOM 1126 O O . PRO A 1 143 ? 8.545 6.673 -20.819 1.00 87.56 143 PRO A O 1
ATOM 1129 N N . ASP A 1 144 ? 10.286 7.950 -21.479 1.00 91.00 144 ASP A N 1
ATOM 1130 C CA . ASP A 1 144 ? 10.807 7.048 -22.514 1.00 91.00 144 ASP A CA 1
ATOM 1131 C C . ASP A 1 144 ? 11.779 5.983 -21.967 1.00 91.00 144 ASP A C 1
ATOM 1133 O O . ASP A 1 144 ? 12.262 5.140 -22.729 1.00 91.00 144 ASP A O 1
ATOM 1137 N N . ASP A 1 145 ? 12.086 6.009 -20.664 1.00 86.88 145 ASP A N 1
ATOM 1138 C CA . ASP A 1 145 ? 12.926 4.989 -20.039 1.00 86.88 145 ASP A CA 1
ATOM 1139 C C . ASP A 1 145 ? 12.220 3.613 -20.088 1.00 86.88 145 ASP A C 1
ATOM 1141 O O . ASP A 1 145 ? 10.991 3.521 -19.973 1.00 86.88 145 ASP A O 1
ATOM 1145 N N . PRO A 1 146 ? 12.964 2.507 -20.278 1.00 89.88 146 PRO A N 1
ATOM 1146 C CA . PRO A 1 146 ? 12.372 1.177 -20.262 1.00 89.88 146 PRO A CA 1
ATOM 1147 C C . PRO A 1 146 ? 11.888 0.812 -18.853 1.00 89.88 146 PRO A C 1
ATOM 1149 O O . PRO A 1 146 ? 12.620 0.957 -17.873 1.00 89.88 146 PRO A O 1
ATOM 1152 N N . GLN A 1 147 ? 10.684 0.241 -18.764 1.00 89.38 147 GLN A N 1
ATOM 1153 C CA . GLN A 1 147 ? 10.177 -0.315 -17.509 1.00 89.38 147 GLN A CA 1
ATOM 1154 C C . GLN A 1 147 ? 11.014 -1.528 -17.074 1.00 89.38 147 GLN A C 1
ATOM 1156 O O . GLN A 1 147 ? 11.452 -2.314 -17.924 1.00 89.38 147 GLN A O 1
ATOM 1161 N N . PRO A 1 148 ? 11.206 -1.738 -15.761 1.00 84.38 148 PRO A N 1
ATOM 1162 C CA . PRO A 1 148 ? 11.846 -2.946 -15.264 1.00 84.38 148 PRO A CA 1
ATOM 1163 C C . PRO A 1 148 ? 11.027 -4.189 -15.636 1.00 84.38 148 PRO A C 1
ATOM 1165 O O . PRO A 1 148 ? 9.795 -4.157 -15.713 1.00 84.38 148 PRO A O 1
ATOM 1168 N N . ALA A 1 149 ? 11.716 -5.313 -15.838 1.00 81.75 149 ALA A N 1
ATOM 1169 C CA . ALA A 1 149 ? 11.053 -6.594 -16.045 1.00 81.75 149 ALA A CA 1
ATOM 1170 C C . ALA A 1 149 ? 10.197 -6.943 -14.815 1.00 81.75 149 ALA A C 1
ATOM 1172 O O . ALA A 1 149 ? 10.687 -6.917 -13.686 1.00 81.75 149 ALA A O 1
ATOM 1173 N N . SER A 1 150 ? 8.923 -7.284 -15.034 1.00 67.62 150 SER A N 1
ATOM 1174 C CA . SER A 1 150 ? 8.092 -7.875 -13.981 1.00 67.62 150 SER A CA 1
ATOM 1175 C C . SER A 1 150 ? 8.603 -9.283 -13.694 1.00 67.62 150 SER A C 1
ATOM 1177 O O . SER A 1 150 ? 8.465 -10.166 -14.541 1.00 67.62 150 SER A O 1
ATOM 1179 N N . LEU A 1 151 ? 9.217 -9.458 -12.525 1.00 55.66 151 LEU A N 1
ATOM 1180 C CA . LEU A 1 151 ? 9.540 -10.761 -11.944 1.00 55.66 151 LEU A CA 1
ATOM 1181 C C . LEU A 1 151 ? 8.354 -11.284 -11.127 1.00 55.66 151 LEU A C 1
ATOM 1183 O O . 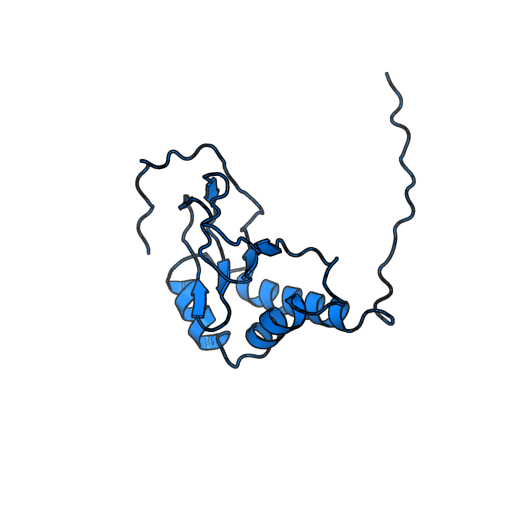LEU A 1 151 ? 7.726 -10.472 -10.400 1.00 55.66 151 LEU A O 1
#

Secondary structure (DSSP, 8-state):
---------------TTT-HHHHHHHHHHHHHHHHHTT--SSHHHHHHHHHHSSTTSHHHHHHHHHTTSGGGTT--S-EEEEE-SS-EE---EE-TT--EEEETTTEEE-PPTT-EE--EE-SSEEEEEEE-GGG--BS---TTSPPPP--

Sequence (151 aa):
MQQETSNNAPVVEVDFAQHPTALKLLQRCQDFLAVVENLTPGKHLEAYLNTNYGPGHPIYEDLGSLTRQEATRFFSITAVYVDSREEFSGQHHSHPYGEINCVQGAGWTSPVPGTHHYPQFRGGRLVSLFFLPAGRISYVANPDDPQPASL